Protein AF-A0A8T4P8L4-F1 (afdb_monomer)

Structure (mmCIF, N/CA/C/O backbone):
data_AF-A0A8T4P8L4-F1
#
_entry.id   AF-A0A8T4P8L4-F1
#
loop_
_atom_site.group_PDB
_atom_site.id
_atom_site.type_symbol
_atom_site.label_atom_id
_atom_site.label_alt_id
_atom_site.label_comp_id
_atom_site.label_asym_id
_atom_site.label_entity_id
_atom_site.label_seq_id
_atom_site.pdbx_PDB_ins_code
_atom_site.Cartn_x
_atom_site.Cartn_y
_atom_site.Cartn_z
_atom_site.occupancy
_atom_site.B_iso_or_equiv
_atom_site.auth_seq_id
_atom_site.auth_comp_id
_atom_site.auth_asym_id
_atom_site.auth_atom_id
_atom_site.pdbx_PDB_model_num
ATOM 1 N N . MET A 1 1 ? 27.348 51.153 -28.649 1.00 61.47 1 MET A N 1
ATOM 2 C CA . MET A 1 1 ? 28.185 50.236 -27.835 1.00 61.47 1 MET A CA 1
ATOM 3 C C . MET A 1 1 ? 27.708 50.096 -26.387 1.00 61.47 1 MET A C 1
ATOM 5 O O . MET A 1 1 ? 27.493 48.968 -25.973 1.00 61.47 1 MET A O 1
ATOM 9 N N . LYS A 1 2 ? 27.428 51.180 -25.643 1.00 71.31 2 LYS A N 1
ATOM 10 C CA . LYS A 1 2 ? 27.004 51.125 -24.220 1.00 71.31 2 LYS A CA 1
ATOM 11 C C . LYS A 1 2 ? 25.788 50.223 -23.907 1.00 71.31 2 LYS A C 1
ATOM 13 O O . LYS A 1 2 ? 25.807 49.520 -22.907 1.00 71.31 2 LYS A O 1
ATOM 18 N N . LYS A 1 3 ? 24.775 50.156 -24.787 1.00 79.94 3 LYS A N 1
ATOM 19 C CA . LYS A 1 3 ? 23.590 49.286 -24.595 1.00 79.94 3 LYS A CA 1
ATOM 20 C C . LYS A 1 3 ? 23.892 47.777 -24.607 1.00 79.94 3 LYS A C 1
ATOM 22 O O . LYS A 1 3 ? 23.190 47.031 -23.942 1.00 79.94 3 LYS A O 1
ATOM 27 N N . ARG A 1 4 ? 24.921 47.318 -25.335 1.00 83.94 4 ARG A N 1
ATOM 28 C CA . ARG A 1 4 ? 25.255 45.880 -25.415 1.00 83.94 4 ARG A CA 1
ATOM 29 C C . ARG A 1 4 ? 25.925 45.376 -24.132 1.00 83.94 4 ARG A C 1
ATOM 31 O O . ARG A 1 4 ? 25.590 44.295 -23.671 1.00 83.94 4 ARG A O 1
ATOM 38 N N . TYR A 1 5 ? 26.787 46.188 -23.517 1.00 88.00 5 TYR A N 1
ATOM 39 C CA . TYR A 1 5 ? 27.427 45.854 -22.238 1.00 88.00 5 TYR A CA 1
ATOM 40 C C . TYR A 1 5 ? 26.424 45.758 -21.083 1.00 88.00 5 TYR A C 1
ATOM 42 O O . TYR A 1 5 ? 26.566 44.896 -20.224 1.00 88.00 5 TYR A O 1
ATOM 50 N N . PHE A 1 6 ? 25.376 46.588 -21.100 1.00 90.81 6 PHE A N 1
ATOM 51 C CA . PHE A 1 6 ? 24.323 46.549 -20.084 1.00 90.81 6 PHE A CA 1
ATOM 52 C C . PHE A 1 6 ? 23.548 45.220 -20.086 1.00 90.81 6 PHE A C 1
ATOM 54 O O . PHE A 1 6 ? 23.312 44.646 -19.030 1.00 90.81 6 PHE A O 1
ATOM 61 N N . ILE A 1 7 ? 23.208 44.694 -21.269 1.00 91.19 7 ILE A N 1
ATOM 62 C CA . ILE A 1 7 ? 22.468 43.427 -21.397 1.00 91.19 7 ILE A CA 1
ATOM 63 C C . ILE A 1 7 ? 23.315 42.245 -20.904 1.00 91.19 7 ILE A C 1
ATOM 65 O O . ILE A 1 7 ? 22.814 41.395 -20.173 1.00 91.19 7 ILE A O 1
ATOM 69 N N . VAL A 1 8 ? 24.604 42.213 -21.256 1.00 93.12 8 VAL A N 1
ATOM 70 C CA . VAL A 1 8 ? 25.519 41.144 -20.820 1.00 93.12 8 VAL A CA 1
ATOM 71 C C . VAL A 1 8 ? 25.717 41.169 -19.302 1.00 93.12 8 VAL A C 1
ATOM 73 O O . VAL A 1 8 ? 25.681 40.119 -18.666 1.00 93.12 8 VAL A O 1
ATOM 76 N N . ALA A 1 9 ? 25.859 42.357 -18.706 1.00 94.19 9 ALA A N 1
ATOM 77 C CA . ALA A 1 9 ? 25.997 42.504 -17.258 1.00 94.19 9 ALA A CA 1
ATOM 78 C C . ALA A 1 9 ? 24.740 42.043 -16.498 1.00 94.19 9 ALA A C 1
ATOM 80 O O . ALA A 1 9 ? 24.856 41.358 -15.485 1.00 94.19 9 ALA A O 1
ATOM 81 N N . LEU A 1 10 ? 23.545 42.360 -17.010 1.00 95.69 10 LEU A N 1
ATOM 82 C CA . LEU A 1 10 ? 22.280 41.914 -16.419 1.00 95.69 10 LEU A CA 1
ATOM 83 C C . LEU A 1 10 ? 22.164 40.382 -16.432 1.00 95.69 10 LEU A C 1
ATOM 85 O O . LEU A 1 10 ? 21.774 39.775 -15.438 1.00 95.69 10 LEU A O 1
ATOM 89 N N . PHE A 1 11 ? 22.540 39.753 -17.547 1.00 95.94 11 PHE A N 1
ATOM 90 C CA . PHE A 1 11 ? 22.475 38.300 -17.687 1.00 95.94 11 PHE A CA 1
ATOM 91 C C . PHE A 1 11 ? 23.464 37.594 -16.750 1.00 95.94 11 PHE A C 1
ATOM 93 O O . PHE A 1 11 ? 23.106 36.622 -16.091 1.00 95.94 11 PHE A O 1
ATOM 100 N N . ALA A 1 12 ? 24.684 38.126 -16.623 1.00 96.06 12 ALA A N 1
ATOM 101 C CA . ALA A 1 12 ? 25.671 37.622 -15.672 1.00 96.06 12 ALA A CA 1
ATOM 102 C C . ALA A 1 12 ? 25.186 37.748 -14.217 1.00 96.06 12 ALA A C 1
ATOM 104 O O . ALA A 1 12 ? 25.355 36.813 -13.439 1.00 96.06 12 ALA A O 1
ATOM 105 N N . ALA A 1 13 ? 24.529 38.858 -13.863 1.00 96.19 13 ALA A N 1
ATOM 106 C CA . ALA A 1 13 ? 23.965 39.056 -12.529 1.00 96.19 13 ALA A CA 1
ATOM 107 C C . ALA A 1 13 ? 22.829 38.066 -12.215 1.00 96.19 13 ALA A C 1
ATOM 109 O O . ALA A 1 13 ? 22.770 37.551 -11.103 1.00 96.19 13 ALA A O 1
ATOM 110 N N . LEU A 1 14 ? 21.966 37.753 -13.189 1.00 96.19 14 LEU A N 1
ATOM 111 C CA . LEU A 1 14 ? 20.895 36.763 -13.017 1.00 96.19 14 LEU A CA 1
ATOM 112 C C . LEU A 1 14 ? 21.439 35.341 -12.843 1.00 96.19 14 LEU A C 1
ATOM 114 O O . LEU A 1 14 ? 20.954 34.609 -11.984 1.00 96.19 14 LEU A O 1
ATOM 118 N N . ILE A 1 15 ? 22.471 34.966 -13.606 1.00 96.19 15 ILE A N 1
ATOM 119 C CA . ILE A 1 15 ? 23.149 33.671 -13.436 1.00 96.19 15 ILE A CA 1
ATOM 120 C C . ILE A 1 15 ? 23.801 33.597 -12.053 1.00 96.19 15 ILE A C 1
ATOM 122 O O . ILE A 1 15 ? 23.649 32.593 -11.363 1.00 96.19 15 ILE A O 1
ATOM 126 N N . LEU A 1 16 ? 24.479 34.667 -11.625 1.00 95.69 16 LEU A N 1
ATOM 127 C CA . LEU A 1 16 ? 25.119 34.719 -10.313 1.00 95.69 16 LEU A CA 1
ATOM 128 C C . LEU A 1 16 ? 24.087 34.621 -9.182 1.00 95.69 16 LEU A C 1
ATOM 130 O O . LEU A 1 16 ? 24.302 33.874 -8.237 1.00 95.69 16 LEU A O 1
ATOM 134 N N . ALA A 1 17 ? 22.956 35.322 -9.296 1.00 93.94 17 ALA A N 1
ATOM 135 C CA . ALA A 1 17 ? 21.872 35.269 -8.317 1.00 93.94 17 ALA A CA 1
ATOM 136 C C . ALA A 1 17 ? 21.222 33.878 -8.248 1.00 93.94 17 ALA A C 1
ATOM 138 O O . ALA A 1 17 ? 20.994 33.369 -7.154 1.00 93.94 17 ALA A O 1
ATOM 139 N N . GLY A 1 18 ? 20.979 33.236 -9.397 1.00 93.81 18 GLY A N 1
ATOM 140 C CA . GLY A 1 18 ? 20.474 31.862 -9.448 1.00 93.81 18 GLY A CA 1
ATOM 141 C C . GLY A 1 18 ? 21.455 30.858 -8.839 1.00 93.81 18 GLY A C 1
ATOM 142 O O . GLY A 1 18 ? 21.052 29.986 -8.076 1.00 93.81 18 GLY A O 1
ATOM 143 N N . PHE A 1 19 ? 22.752 31.024 -9.107 1.00 93.31 19 PHE A N 1
ATOM 144 C CA . PHE A 1 19 ? 23.797 30.196 -8.507 1.00 93.31 19 PHE A CA 1
ATOM 145 C C . PHE A 1 19 ? 23.891 30.402 -6.989 1.00 93.31 19 PHE A C 1
ATOM 147 O O . PHE A 1 19 ? 23.991 29.430 -6.247 1.00 93.31 19 PHE A O 1
ATOM 154 N N . LEU A 1 20 ? 23.795 31.651 -6.518 1.00 92.12 20 LEU A N 1
ATOM 155 C CA . LEU A 1 20 ? 23.809 31.978 -5.091 1.00 92.12 20 LEU A CA 1
ATOM 156 C C . LEU A 1 20 ? 22.594 31.387 -4.365 1.00 92.12 20 LEU A C 1
ATOM 158 O O . LEU A 1 20 ? 22.738 30.870 -3.264 1.00 92.12 20 LEU A O 1
ATOM 162 N N . TYR A 1 21 ? 21.416 31.430 -4.994 1.00 90.19 21 TYR A N 1
ATOM 163 C CA . TYR A 1 21 ? 20.191 30.843 -4.451 1.00 90.19 21 TYR A CA 1
ATOM 164 C C . TYR A 1 21 ? 20.301 29.320 -4.306 1.00 90.19 21 TYR A C 1
ATOM 166 O O . TYR A 1 21 ? 19.888 28.772 -3.290 1.00 90.19 21 TYR A O 1
ATOM 174 N N . LEU A 1 22 ? 20.915 28.641 -5.282 1.00 88.19 22 LEU A N 1
ATOM 175 C CA . LEU A 1 22 ? 21.165 27.198 -5.204 1.00 88.19 22 LEU A CA 1
ATOM 176 C C . LEU A 1 22 ? 22.206 26.828 -4.137 1.00 88.19 22 LEU A C 1
ATOM 178 O O . LEU A 1 22 ? 22.105 25.755 -3.555 1.00 88.19 22 LEU A O 1
ATOM 182 N N . TYR A 1 23 ? 23.191 27.693 -3.876 1.00 86.88 23 TYR A N 1
ATOM 183 C CA . TYR A 1 23 ? 24.252 27.427 -2.896 1.00 86.88 23 TYR A CA 1
ATOM 184 C C . TYR A 1 23 ? 23.890 27.794 -1.452 1.00 86.88 23 TYR A C 1
ATOM 186 O O . TYR A 1 23 ? 24.423 27.185 -0.531 1.00 86.88 23 TYR A O 1
ATOM 194 N N . LEU A 1 24 ? 23.030 28.796 -1.243 1.00 87.69 24 LEU A N 1
ATOM 195 C CA . LEU A 1 24 ? 22.625 29.268 0.090 1.00 87.69 24 LEU A CA 1
ATOM 196 C C . LEU A 1 24 ? 21.325 28.638 0.597 1.00 87.69 24 LEU A C 1
ATOM 198 O O . LEU A 1 24 ? 20.889 28.961 1.700 1.00 87.69 24 LEU A O 1
ATOM 202 N N . GLY A 1 25 ? 20.691 27.765 -0.187 1.00 81.75 25 GLY A N 1
ATOM 203 C CA . GLY A 1 25 ? 19.604 26.931 0.308 1.00 81.75 25 GLY A CA 1
ATOM 204 C C . GLY A 1 25 ? 20.148 25.915 1.307 1.00 81.75 25 GLY A C 1
ATOM 205 O O . GLY A 1 25 ? 20.439 24.787 0.925 1.00 81.75 25 GLY A O 1
ATOM 206 N N . GLU A 1 26 ? 20.320 26.314 2.569 1.00 74.50 26 GLU A N 1
ATOM 207 C CA . GLU A 1 26 ? 20.520 25.367 3.664 1.00 74.50 26 GLU A CA 1
ATOM 208 C C . GLU A 1 26 ? 19.304 24.439 3.696 1.00 74.50 26 GLU A C 1
ATOM 210 O O . GLU A 1 26 ? 18.166 24.890 3.870 1.00 74.50 26 GLU A O 1
ATOM 215 N N . GLU A 1 27 ? 19.524 23.139 3.479 1.00 75.75 27 GLU A N 1
ATOM 216 C CA . GLU A 1 27 ? 18.475 22.169 3.757 1.00 75.75 27 GLU A CA 1
ATOM 217 C C . GLU A 1 27 ? 18.169 22.257 5.255 1.00 7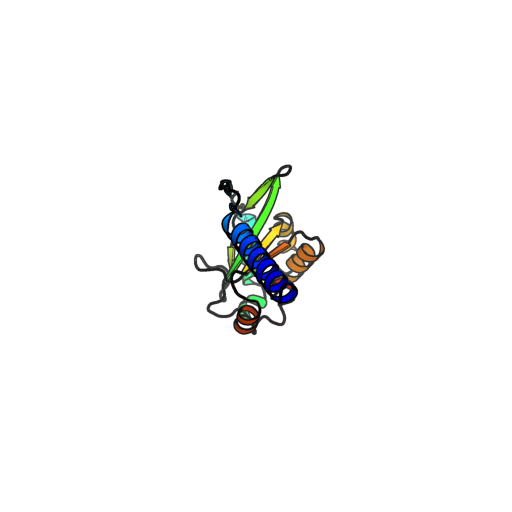5.75 27 GLU A C 1
ATOM 219 O O . GLU A 1 27 ? 19.095 22.146 6.064 1.00 75.75 27 GLU A O 1
ATOM 224 N N . PRO A 1 28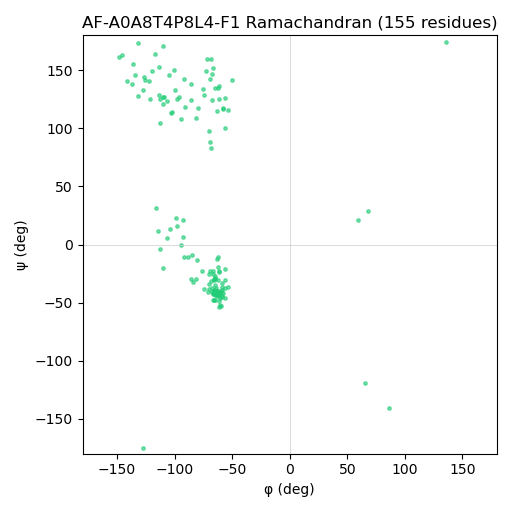 ? 16.903 22.483 5.653 1.00 74.75 28 PRO A N 1
ATOM 225 C CA . PRO A 1 28 ? 16.555 22.508 7.060 1.00 74.75 28 PRO A CA 1
ATOM 226 C C . PRO A 1 28 ? 16.991 21.181 7.675 1.00 74.75 28 PRO A C 1
ATOM 228 O O . PRO A 1 28 ? 16.635 20.113 7.168 1.00 74.75 28 PRO A O 1
ATOM 231 N N . GLU A 1 29 ? 17.781 21.263 8.743 1.00 69.12 29 GLU A N 1
ATOM 232 C CA . GLU A 1 29 ? 18.267 20.111 9.489 1.00 69.12 29 GLU A CA 1
ATOM 233 C C . GLU A 1 29 ? 17.048 19.299 9.951 1.00 69.12 29 GLU A C 1
ATOM 235 O O . GLU A 1 29 ? 16.332 19.675 10.882 1.00 69.12 29 GLU A O 1
ATOM 240 N N . ARG A 1 30 ? 16.732 18.215 9.229 1.00 60.97 30 ARG A N 1
ATOM 241 C CA . ARG A 1 30 ? 15.614 17.340 9.577 1.00 60.97 30 ARG A CA 1
ATOM 242 C C . ARG A 1 30 ? 16.003 16.607 10.847 1.00 60.97 30 ARG A C 1
ATOM 244 O O . ARG A 1 30 ? 16.703 15.599 10.787 1.00 60.97 30 ARG A O 1
ATOM 251 N N . THR A 1 31 ? 15.542 17.101 11.991 1.00 71.38 31 THR A N 1
ATOM 252 C CA . THR A 1 31 ? 15.589 16.343 13.238 1.00 71.38 31 THR A CA 1
ATOM 253 C C . THR A 1 31 ? 14.908 15.004 12.975 1.00 71.38 31 THR A C 1
ATOM 255 O O . THR A 1 31 ? 13.727 14.960 12.625 1.00 71.38 31 THR A O 1
ATOM 258 N N . SER A 1 32 ? 15.663 13.910 13.061 1.00 65.75 32 SER A N 1
ATOM 259 C CA . SER A 1 32 ? 15.132 12.563 12.895 1.00 65.75 32 SER A CA 1
ATOM 260 C C . SER A 1 32 ? 14.239 12.247 14.090 1.00 65.75 32 SER A C 1
ATOM 262 O O . SER A 1 32 ? 14.687 11.730 15.111 1.00 65.75 32 SER A O 1
ATOM 264 N N . VAL A 1 33 ? 12.960 12.610 13.979 1.00 72.69 33 VAL A N 1
ATOM 265 C CA . VAL A 1 33 ? 11.936 12.208 14.942 1.00 72.69 33 VAL A CA 1
ATOM 266 C C . VAL A 1 33 ? 11.944 10.684 14.968 1.00 72.69 33 VAL A C 1
ATOM 268 O O . VAL A 1 33 ? 11.714 10.044 13.940 1.00 72.69 33 VAL A O 1
ATOM 271 N N . GLN A 1 34 ? 12.291 10.103 16.118 1.00 72.12 34 GLN A N 1
ATOM 272 C CA . GLN A 1 34 ? 12.182 8.663 16.305 1.00 72.12 34 GLN A CA 1
ATOM 273 C C . GLN A 1 34 ? 10.707 8.306 16.189 1.00 72.12 34 GLN A C 1
ATOM 275 O O . GLN A 1 34 ? 9.881 8.774 16.967 1.00 72.12 34 GLN A O 1
ATOM 280 N N . ILE A 1 35 ? 10.385 7.534 15.160 1.00 81.12 35 ILE A N 1
ATOM 281 C CA . ILE A 1 35 ? 9.026 7.092 14.909 1.00 81.12 35 ILE A CA 1
ATOM 282 C C . ILE A 1 35 ? 8.774 5.892 15.817 1.00 81.12 35 ILE A C 1
ATOM 284 O O . ILE A 1 35 ? 9.338 4.822 15.588 1.00 81.12 35 ILE A O 1
ATOM 288 N N . GLU A 1 36 ? 7.952 6.074 16.847 1.00 86.62 36 GLU A N 1
ATOM 289 C CA . GLU A 1 36 ? 7.435 4.954 17.626 1.00 86.62 36 GLU A CA 1
ATOM 290 C C . GLU A 1 36 ? 6.491 4.132 16.739 1.00 86.62 36 GLU A C 1
ATOM 292 O O . GLU A 1 36 ? 5.563 4.668 16.126 1.00 86.62 36 GLU A O 1
ATOM 297 N N . VAL A 1 37 ? 6.781 2.834 16.626 1.00 91.50 37 VAL A N 1
ATOM 298 C CA . VAL A 1 37 ? 5.937 1.875 15.911 1.00 91.50 37 VAL A CA 1
ATOM 299 C C . VAL A 1 37 ? 5.182 1.066 16.952 1.00 91.50 37 VAL A C 1
ATOM 301 O O . VAL A 1 37 ? 5.790 0.316 17.717 1.00 91.50 37 VAL A O 1
ATOM 304 N N . VAL A 1 38 ? 3.864 1.236 16.988 1.00 95.12 38 VAL A N 1
ATOM 305 C CA . VAL A 1 38 ? 2.978 0.501 17.888 1.00 95.12 38 VAL A CA 1
ATOM 306 C C . VAL A 1 38 ? 2.602 -0.827 17.231 1.00 95.12 38 VAL A C 1
ATOM 308 O O . VAL A 1 38 ? 2.084 -0.832 16.111 1.00 95.12 38 VAL A O 1
ATOM 311 N N . PRO A 1 39 ? 2.851 -1.969 17.890 1.00 95.38 39 PRO A N 1
ATOM 312 C CA . PRO A 1 39 ? 2.557 -3.252 17.285 1.00 95.38 39 PRO A CA 1
ATOM 313 C C . PRO A 1 39 ? 1.049 -3.472 17.153 1.00 95.38 39 PRO A C 1
ATOM 315 O O . PRO A 1 39 ? 0.268 -3.128 18.047 1.00 95.38 39 PRO A O 1
ATOM 318 N N . LEU A 1 40 ? 0.636 -4.091 16.048 1.00 95.81 40 LEU A N 1
ATOM 319 C CA . LEU A 1 40 ? -0.748 -4.535 15.894 1.00 95.81 40 LEU A CA 1
ATOM 320 C C . LEU A 1 40 ? -0.999 -5.758 16.783 1.00 95.81 40 LEU A C 1
ATOM 322 O O . LEU A 1 40 ? -0.113 -6.576 17.028 1.00 95.81 40 LEU A O 1
ATOM 326 N N . ASN A 1 41 ? -2.233 -5.909 17.269 1.00 96.19 41 ASN A N 1
ATOM 327 C CA . ASN A 1 41 ? -2.602 -7.128 17.982 1.00 96.19 41 ASN A CA 1
ATOM 32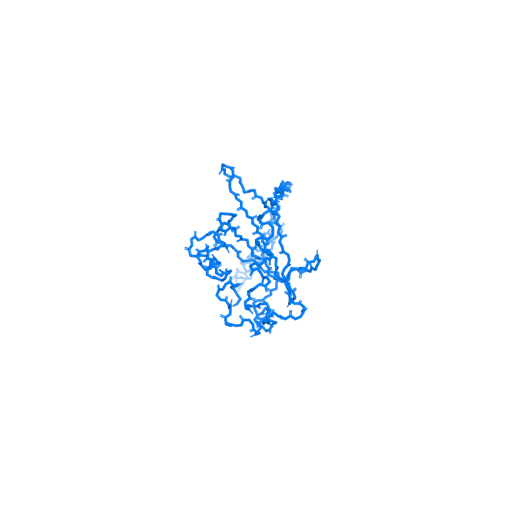8 C C . ASN A 1 41 ? -2.714 -8.320 17.008 1.00 96.19 41 ASN A C 1
ATOM 330 O O . ASN A 1 41 ? -2.899 -8.147 15.801 1.00 96.19 41 ASN A O 1
ATOM 334 N N . GLN A 1 42 ? -2.618 -9.536 17.547 1.00 96.81 42 GLN A N 1
ATOM 335 C CA . GLN A 1 42 ? -2.593 -10.767 16.752 1.00 96.81 42 GLN A CA 1
ATOM 336 C C . GLN A 1 42 ? -3.845 -10.944 15.874 1.00 96.81 42 GLN A C 1
ATOM 338 O O . GLN A 1 42 ? -3.727 -11.333 14.717 1.00 96.81 42 GLN A O 1
ATOM 343 N N . GLU A 1 43 ? -5.026 -10.598 16.391 1.00 96.06 43 GLU A N 1
ATOM 344 C CA . GLU A 1 43 ? -6.298 -10.675 15.659 1.00 96.06 43 GLU A CA 1
ATOM 345 C C . GLU A 1 43 ? -6.288 -9.788 14.401 1.00 96.06 43 GLU A C 1
ATOM 347 O O . GLU A 1 43 ? -6.647 -10.226 13.309 1.00 96.06 43 GLU A O 1
ATOM 352 N N . LYS A 1 44 ? -5.810 -8.545 14.527 1.00 95.62 44 LYS A N 1
ATOM 353 C CA . LYS A 1 44 ? -5.673 -7.609 13.404 1.00 95.62 44 LYS A CA 1
ATOM 354 C C . LYS A 1 44 ? -4.646 -8.087 12.385 1.00 95.62 44 LYS A C 1
ATOM 356 O O . LYS A 1 44 ? -4.876 -7.942 11.186 1.00 95.62 44 LYS A O 1
ATOM 361 N N . ILE A 1 45 ? -3.537 -8.663 12.847 1.00 96.38 45 ILE A N 1
ATOM 362 C CA . ILE A 1 45 ? -2.505 -9.236 11.976 1.00 96.38 45 ILE A CA 1
ATOM 363 C C . ILE A 1 45 ? -3.091 -10.372 11.139 1.00 96.38 45 ILE A C 1
ATOM 365 O O . ILE A 1 45 ? -3.009 -10.328 9.913 1.00 96.38 45 ILE A O 1
ATOM 369 N N . GLU A 1 46 ? -3.716 -11.357 11.784 1.00 95.75 46 GLU A N 1
ATOM 370 C CA . GLU A 1 46 ? -4.342 -12.499 11.107 1.00 95.75 46 GLU A CA 1
ATOM 371 C C . GLU A 1 46 ? -5.380 -12.041 10.090 1.00 95.75 46 GLU A C 1
ATOM 373 O O . GLU A 1 46 ? -5.459 -12.583 8.986 1.00 95.75 46 GLU A O 1
ATOM 378 N N . LYS A 1 47 ? -6.124 -10.984 10.426 1.00 93.81 47 LYS A N 1
ATOM 379 C CA . LYS A 1 47 ? -7.121 -10.442 9.522 1.00 93.81 47 LYS A CA 1
ATOM 380 C C . LYS A 1 47 ? -6.524 -9.817 8.266 1.00 93.81 47 LYS A C 1
ATOM 382 O O . LYS A 1 47 ? -7.003 -10.096 7.168 1.00 93.81 47 LYS A O 1
ATOM 387 N N . VAL A 1 48 ? -5.501 -8.976 8.414 1.00 95.88 48 VAL A N 1
ATOM 388 C CA . VAL A 1 48 ? -4.825 -8.365 7.262 1.00 95.88 48 VAL A CA 1
ATOM 389 C C . VAL A 1 48 ? -4.223 -9.450 6.373 1.00 95.88 48 VAL A C 1
ATOM 391 O O . VAL A 1 48 ? -4.383 -9.382 5.159 1.00 95.88 48 VAL A O 1
ATOM 394 N N . VAL A 1 49 ? -3.594 -10.469 6.967 1.00 96.31 49 VAL A N 1
ATOM 395 C CA . VAL A 1 49 ? -3.015 -11.602 6.228 1.00 96.31 49 VAL A CA 1
ATOM 396 C C . VAL A 1 49 ? -4.090 -12.333 5.419 1.00 96.31 49 VAL A C 1
ATOM 398 O O . VAL A 1 49 ? -3.935 -12.458 4.210 1.00 96.31 49 VAL A O 1
ATOM 401 N N . SER A 1 50 ? -5.200 -12.742 6.046 1.00 95.69 50 SER A N 1
ATOM 402 C CA . SER A 1 50 ? -6.296 -13.450 5.357 1.00 95.69 50 SER A CA 1
ATOM 403 C C . SER A 1 50 ? -6.874 -12.627 4.207 1.00 95.69 50 SER A C 1
ATOM 405 O O . SER A 1 50 ? -7.020 -13.137 3.102 1.00 95.69 50 SER A O 1
ATOM 407 N N . VAL A 1 51 ? -7.132 -11.335 4.421 1.00 95.38 51 VAL A N 1
ATOM 408 C CA . VAL A 1 51 ? -7.719 -10.476 3.382 1.00 95.38 51 VAL A CA 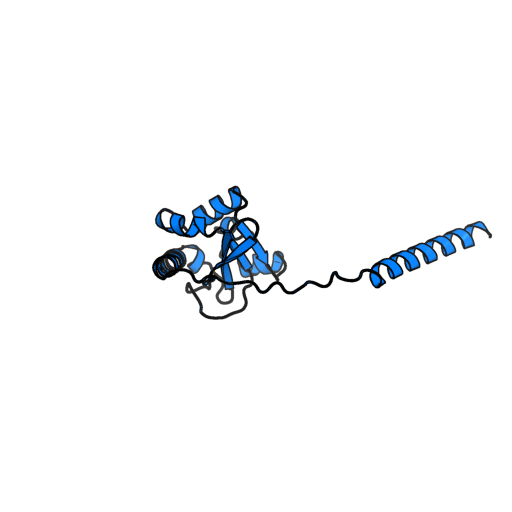1
ATOM 409 C C . VAL A 1 51 ? -6.753 -10.249 2.226 1.00 95.38 51 VAL A C 1
ATOM 411 O O . VAL A 1 51 ? -7.180 -10.224 1.074 1.00 95.38 51 VAL A O 1
ATOM 414 N N . VAL A 1 52 ? -5.455 -10.104 2.502 1.00 95.56 52 VAL A N 1
ATOM 415 C CA . VAL A 1 52 ? -4.441 -10.007 1.448 1.00 95.56 52 VAL A CA 1
ATOM 416 C C . VAL A 1 52 ? -4.358 -11.313 0.664 1.00 95.56 52 VAL A C 1
ATOM 418 O O . VAL A 1 52 ? -4.404 -11.264 -0.559 1.00 95.56 52 VAL A O 1
ATOM 421 N N . ASP A 1 53 ? -4.284 -12.460 1.337 1.00 94.38 53 ASP A N 1
ATOM 422 C CA . ASP A 1 53 ? -4.136 -13.767 0.688 1.00 94.38 53 ASP A CA 1
ATOM 423 C C . ASP A 1 53 ? -5.367 -14.159 -0.153 1.00 94.38 53 ASP A C 1
ATOM 425 O O . ASP A 1 53 ? -5.234 -14.851 -1.161 1.00 94.38 53 ASP A O 1
ATOM 429 N N . GLU A 1 54 ? -6.558 -13.694 0.233 1.00 94.06 54 GLU A N 1
ATOM 430 C CA . GLU A 1 54 ? -7.820 -13.913 -0.488 1.00 94.06 54 GLU A CA 1
ATOM 431 C C . GLU A 1 54 ? -8.070 -12.892 -1.611 1.00 94.06 54 GLU A C 1
ATOM 433 O O . GLU A 1 54 ? -9.004 -13.054 -2.398 1.00 94.06 54 GLU A O 1
ATOM 438 N N . SER A 1 55 ? -7.261 -11.834 -1.707 1.00 93.94 55 SER A N 1
ATOM 439 C CA . SER A 1 55 ? -7.482 -10.769 -2.683 1.00 93.94 55 SER A CA 1
ATOM 440 C C . SER A 1 55 ? -7.085 -11.176 -4.104 1.00 93.94 55 SER A C 1
ATOM 442 O O . SER A 1 55 ? -5.970 -11.636 -4.353 1.00 93.94 55 SER A O 1
ATOM 444 N N . GLU A 1 56 ? -7.955 -10.879 -5.072 1.00 93.31 56 GLU A N 1
ATOM 445 C CA . GLU A 1 56 ? -7.740 -11.195 -6.493 1.00 93.31 56 GLU A CA 1
ATOM 446 C C . GLU A 1 56 ? -6.466 -10.550 -7.068 1.00 93.31 56 GLU A C 1
ATOM 448 O O . GLU A 1 56 ? -5.755 -11.176 -7.849 1.00 93.31 56 GLU A O 1
ATOM 453 N N . PHE A 1 57 ? -6.083 -9.352 -6.603 1.00 93.75 57 PHE A N 1
ATOM 454 C CA . PHE A 1 57 ? -4.910 -8.647 -7.138 1.00 93.75 57 PHE A CA 1
ATOM 455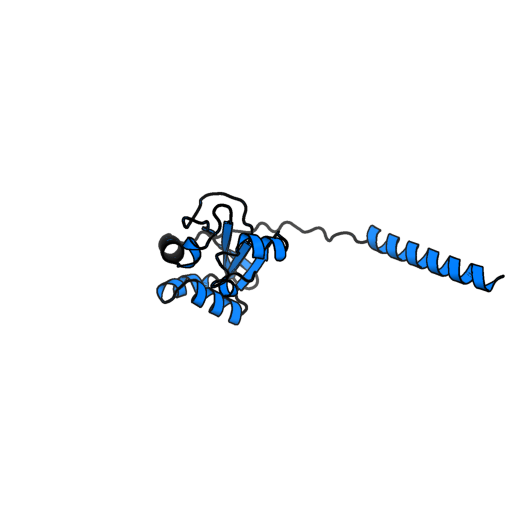 C C . PHE A 1 57 ? -3.581 -9.399 -6.935 1.00 93.75 57 PHE A C 1
ATOM 457 O O . PHE A 1 57 ? -2.596 -9.095 -7.614 1.00 93.75 57 PHE A O 1
ATOM 464 N N . ILE A 1 58 ? -3.521 -10.362 -6.006 1.00 95.69 58 ILE A N 1
ATOM 465 C CA . ILE A 1 58 ? -2.313 -11.152 -5.737 1.00 95.69 58 ILE A CA 1
ATOM 466 C C . ILE A 1 58 ? -1.917 -11.995 -6.950 1.00 95.69 58 ILE A C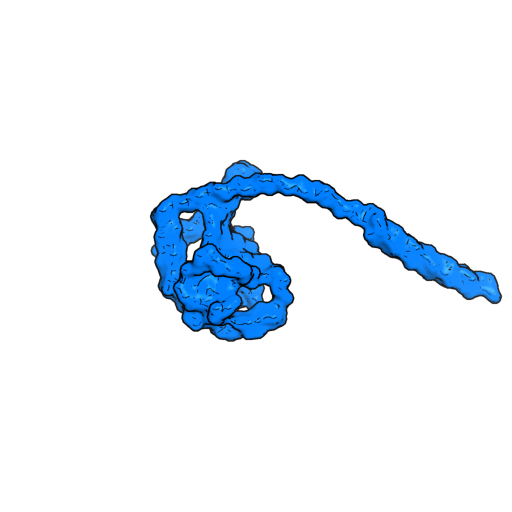 1
ATOM 468 O O . ILE A 1 58 ? -0.724 -12.094 -7.250 1.00 95.69 58 ILE A O 1
ATOM 472 N N . SER A 1 59 ? -2.878 -12.554 -7.698 1.00 95.62 59 SER A N 1
ATOM 473 C CA . SER A 1 59 ? -2.558 -13.340 -8.900 1.00 95.62 59 SER A CA 1
ATOM 474 C C . SER A 1 59 ? -1.909 -12.496 -9.994 1.00 95.62 59 SER A C 1
ATOM 476 O O . SER A 1 59 ? -1.077 -12.994 -10.762 1.00 95.62 59 SER A O 1
ATOM 478 N N . ASP A 1 60 ? -2.247 -11.211 -10.006 1.00 96.50 60 ASP A N 1
ATOM 479 C CA . ASP A 1 60 ? -1.842 -10.245 -11.020 1.00 96.50 60 ASP A CA 1
ATOM 480 C C . ASP A 1 60 ? -0.547 -9.515 -10.656 1.00 96.50 60 ASP A C 1
ATOM 482 O O . ASP A 1 60 ? 0.067 -8.847 -11.498 1.00 96.50 60 ASP A O 1
ATOM 486 N N . MET A 1 61 ? -0.083 -9.674 -9.412 1.00 96.62 61 MET A N 1
ATOM 487 C CA . MET A 1 61 ? 1.174 -9.103 -8.958 1.00 96.62 61 MET A CA 1
ATOM 488 C C . MET A 1 61 ? 2.371 -9.645 -9.761 1.00 96.62 61 MET A C 1
ATOM 490 O O . MET A 1 61 ? 2.518 -10.858 -9.975 1.00 96.62 61 MET A O 1
ATOM 494 N N . PRO A 1 62 ? 3.313 -8.772 -10.162 1.00 96.88 62 PRO A N 1
ATOM 495 C CA . PRO A 1 62 ? 4.561 -9.215 -10.766 1.00 96.88 62 PRO A CA 1
ATOM 496 C C . PRO A 1 62 ? 5.417 -9.962 -9.734 1.00 96.88 62 PRO A C 1
ATOM 498 O O . PRO A 1 62 ? 5.445 -9.621 -8.554 1.00 96.88 62 PRO A O 1
ATOM 501 N N . SER A 1 63 ? 6.179 -10.966 -10.179 1.00 97.06 63 SER A N 1
ATOM 502 C CA . SER A 1 63 ? 6.954 -11.851 -9.289 1.00 97.06 63 SER A CA 1
ATOM 503 C C . SER A 1 63 ? 8.025 -11.142 -8.456 1.00 97.06 63 SER A C 1
ATOM 505 O O . SER A 1 63 ? 8.439 -11.661 -7.425 1.00 97.06 63 SER A O 1
ATOM 507 N N . ASN A 1 64 ? 8.482 -9.972 -8.899 1.00 96.12 64 ASN A N 1
ATOM 508 C CA . ASN A 1 64 ? 9.468 -9.139 -8.217 1.00 96.12 64 ASN A CA 1
ATOM 509 C C . ASN A 1 64 ? 8.891 -7.796 -7.739 1.00 96.12 64 ASN A C 1
ATOM 511 O O . ASN A 1 64 ? 9.668 -6.885 -7.445 1.00 96.12 64 ASN A O 1
ATOM 515 N N . GLY A 1 65 ? 7.566 -7.621 -7.757 1.00 96.38 65 GLY A N 1
ATOM 516 C CA . GLY A 1 65 ? 6.910 -6.440 -7.198 1.00 96.38 65 GLY A CA 1
ATOM 517 C C . GLY A 1 65 ? 6.650 -6.615 -5.716 1.00 96.38 65 GLY A C 1
ATOM 518 O O . GLY A 1 65 ? 6.232 -7.689 -5.287 1.00 96.38 65 GLY A O 1
ATOM 519 N N . ILE A 1 66 ? 6.887 -5.552 -4.953 1.00 97.69 66 ILE A N 1
ATOM 520 C CA . ILE A 1 66 ? 6.609 -5.523 -3.518 1.00 97.69 66 ILE A CA 1
ATOM 521 C C . ILE A 1 66 ? 5.845 -4.247 -3.190 1.00 97.69 66 ILE A C 1
ATOM 523 O O . ILE A 1 66 ? 6.275 -3.145 -3.537 1.00 97.69 66 ILE A O 1
ATOM 527 N N . ILE A 1 67 ? 4.715 -4.407 -2.510 1.00 97.06 67 ILE A N 1
ATOM 528 C CA . ILE A 1 67 ? 3.893 -3.314 -1.992 1.00 97.06 67 ILE A CA 1
ATOM 529 C C . ILE A 1 67 ? 4.024 -3.320 -0.468 1.00 97.06 67 ILE A C 1
ATOM 531 O O . ILE A 1 67 ? 3.819 -4.345 0.170 1.00 97.06 67 ILE A O 1
ATOM 535 N N . SER A 1 68 ? 4.378 -2.187 0.131 1.00 97.38 68 SER A N 1
ATOM 536 C CA . SER A 1 68 ? 4.404 -2.015 1.585 1.00 97.38 68 SER A CA 1
ATOM 537 C C . SER A 1 68 ? 3.083 -1.414 2.042 1.00 97.38 68 SER A C 1
ATOM 539 O O . SER A 1 68 ? 2.877 -0.221 1.848 1.00 97.38 68 SER A O 1
ATOM 541 N N . LEU A 1 69 ? 2.236 -2.190 2.708 1.00 97.25 69 LEU A N 1
ATOM 542 C CA . LEU A 1 69 ? 1.024 -1.704 3.364 1.00 97.25 69 LEU A CA 1
ATOM 543 C C . LEU A 1 69 ? 1.334 -1.319 4.814 1.00 97.25 69 LEU A C 1
ATOM 545 O O . LEU A 1 69 ? 1.751 -2.160 5.602 1.00 97.25 69 LEU A O 1
ATOM 549 N N . ARG A 1 70 ? 1.158 -0.052 5.180 1.00 96.88 70 ARG A N 1
ATOM 550 C CA . ARG A 1 70 ? 1.442 0.474 6.521 1.00 96.88 70 ARG A CA 1
ATOM 551 C C . ARG A 1 70 ? 0.221 1.169 7.090 1.00 96.88 70 ARG A C 1
ATOM 553 O O . ARG A 1 70 ? -0.468 1.904 6.383 1.00 96.88 70 ARG A O 1
ATOM 560 N N . PHE A 1 71 ? 0.007 0.987 8.384 1.00 97.19 71 PHE A N 1
ATOM 561 C CA . PHE A 1 71 ? -1.111 1.595 9.086 1.00 97.19 71 PHE A CA 1
ATOM 562 C C . PHE A 1 71 ? -0.641 2.762 9.954 1.00 97.19 71 PHE A C 1
ATOM 564 O O . PHE A 1 71 ? 0.465 2.744 10.495 1.00 97.19 71 PHE A O 1
ATOM 571 N N . TYR A 1 72 ? -1.476 3.789 10.084 1.00 97.12 72 TYR A N 1
ATOM 572 C CA . TYR A 1 72 ? -1.230 4.902 11.000 1.00 97.12 72 TYR A CA 1
ATOM 573 C C . TYR A 1 72 ? -2.492 5.284 11.774 1.00 97.12 72 TYR A C 1
ATOM 575 O O . TYR A 1 72 ? -3.607 5.079 11.306 1.00 97.12 72 TYR A O 1
ATOM 583 N N . SER A 1 73 ? -2.335 5.880 12.945 1.00 96.94 73 SER A N 1
ATOM 584 C CA . SER A 1 73 ? -3.414 6.552 13.671 1.00 96.94 73 SER A CA 1
ATOM 585 C C . SER A 1 73 ? -2.949 7.925 14.135 1.00 96.94 73 SER A C 1
ATOM 587 O O . SER A 1 73 ? -1.779 8.281 13.980 1.00 96.94 73 SER A O 1
ATOM 589 N N . PHE A 1 74 ? -3.868 8.702 14.696 1.00 95.00 74 PHE A N 1
ATOM 590 C CA . PHE A 1 74 ? -3.536 9.942 15.380 1.00 95.00 74 PHE A CA 1
ATOM 591 C C . PHE A 1 74 ? -3.837 9.812 16.867 1.00 95.00 74 PHE A C 1
ATOM 593 O O . PHE A 1 74 ? -4.950 9.443 17.244 1.00 95.00 74 PHE A O 1
ATOM 600 N N . GLU A 1 75 ? -2.853 10.139 17.697 1.00 94.81 75 GLU A N 1
ATOM 601 C CA . GLU A 1 75 ? -3.038 10.356 19.129 1.00 94.81 75 GLU A CA 1
ATOM 602 C C . GLU A 1 75 ? -2.789 11.840 19.406 1.00 94.81 75 GLU A C 1
ATOM 604 O O . GLU A 1 75 ? -1.672 12.348 19.317 1.00 94.81 75 GLU A O 1
ATOM 609 N N . GLY A 1 76 ? -3.874 12.587 19.623 1.00 93.00 76 GLY A N 1
ATOM 610 C CA . GLY A 1 76 ? -3.822 14.047 19.565 1.00 93.00 76 GLY A CA 1
ATOM 611 C C . GLY A 1 76 ? -3.499 14.534 18.148 1.00 93.00 76 GLY A C 1
ATOM 612 O O . GLY A 1 76 ? -4.257 14.267 17.218 1.00 93.00 76 GLY A O 1
ATOM 613 N N . ASN A 1 77 ? -2.380 15.246 17.991 1.00 91.12 77 ASN A N 1
ATOM 614 C CA . ASN A 1 77 ? -1.907 15.770 16.700 1.00 91.12 77 ASN A CA 1
ATOM 615 C C . ASN A 1 77 ? -0.692 15.006 16.153 1.00 91.12 77 ASN A C 1
ATOM 617 O O . ASN A 1 77 ? -0.107 15.413 15.148 1.00 91.12 77 ASN A O 1
ATOM 621 N N . GLU A 1 78 ? -0.291 13.923 16.816 1.00 92.12 78 GLU A N 1
ATOM 622 C CA . GLU A 1 78 ? 0.878 13.141 16.436 1.00 92.12 78 GLU A CA 1
ATOM 623 C C . GLU A 1 78 ? 0.445 11.899 15.664 1.00 92.12 78 GLU A C 1
ATOM 625 O O . GLU A 1 78 ? -0.496 11.196 16.041 1.00 92.12 78 GLU A O 1
ATOM 630 N N . ARG A 1 79 ? 1.122 11.650 14.539 1.00 93.94 79 ARG A N 1
ATOM 631 C CA . ARG A 1 79 ? 0.912 10.440 13.748 1.00 93.94 79 ARG A CA 1
ATOM 632 C C . ARG A 1 79 ? 1.675 9.294 14.397 1.00 93.94 79 ARG A C 1
ATOM 634 O O . ARG A 1 79 ? 2.904 9.305 14.406 1.00 93.94 79 ARG A O 1
ATOM 641 N N . ILE A 1 80 ? 0.937 8.289 14.840 1.00 95.81 80 ILE A N 1
ATOM 642 C CA . ILE A 1 80 ? 1.476 7.043 15.372 1.00 95.81 80 ILE A CA 1
ATOM 643 C C . ILE A 1 80 ? 1.484 6.013 14.252 1.00 95.81 80 ILE A C 1
ATOM 645 O O . ILE A 1 80 ? 0.468 5.795 13.586 1.00 95.81 80 ILE A O 1
ATOM 649 N N . TRP A 1 81 ? 2.638 5.403 14.015 1.00 96.44 81 TRP A N 1
ATOM 650 C CA . TRP A 1 81 ? 2.771 4.358 13.012 1.00 96.44 81 TRP A CA 1
ATOM 651 C C . TRP A 1 81 ? 2.536 3.000 13.649 1.00 96.44 81 TRP A C 1
ATOM 653 O O . TRP A 1 81 ? 2.943 2.760 14.780 1.00 96.44 81 TRP A O 1
ATOM 663 N N . HIS A 1 82 ? 1.886 2.113 12.910 1.00 96.12 82 HIS A N 1
ATOM 664 C CA . HIS A 1 82 ? 1.671 0.733 13.322 1.00 96.12 82 HIS A CA 1
ATOM 665 C C . HIS A 1 82 ? 2.507 -0.209 12.465 1.00 96.12 82 HIS A C 1
ATOM 667 O O . HIS A 1 82 ? 3.082 0.203 11.448 1.00 96.12 82 HIS A O 1
ATOM 673 N N . ASP A 1 83 ? 2.543 -1.480 12.862 1.00 92.81 83 ASP A N 1
ATOM 674 C CA . ASP A 1 83 ? 3.149 -2.532 12.052 1.00 92.81 83 ASP A CA 1
ATOM 675 C C . ASP A 1 83 ? 2.638 -2.500 10.606 1.00 92.81 83 ASP A C 1
ATOM 677 O O . ASP A 1 83 ? 1.467 -2.231 10.316 1.00 92.81 83 ASP A O 1
ATOM 681 N N . GLY A 1 84 ? 3.561 -2.768 9.686 1.00 95.38 84 GLY A N 1
ATOM 682 C CA . GLY A 1 84 ? 3.290 -2.841 8.262 1.00 95.38 84 GLY A CA 1
ATOM 683 C C . GLY A 1 84 ? 3.548 -4.230 7.704 1.00 95.38 84 GLY A C 1
ATOM 684 O O . GLY A 1 84 ? 4.245 -5.051 8.296 1.00 95.38 84 GLY A O 1
ATOM 685 N N . PHE A 1 85 ? 3.019 -4.455 6.513 1.00 97.75 85 PHE A N 1
ATOM 686 C CA . PHE A 1 85 ? 3.089 -5.709 5.791 1.00 97.75 85 PHE A CA 1
ATOM 687 C C . PHE A 1 85 ? 3.750 -5.483 4.441 1.00 97.75 85 PHE A C 1
ATOM 689 O O . PHE A 1 85 ? 3.497 -4.481 3.769 1.00 97.75 85 PHE A O 1
ATOM 696 N N . LEU A 1 86 ? 4.587 -6.429 4.031 1.00 98.19 86 LEU A N 1
ATOM 697 C CA . LEU A 1 86 ? 5.086 -6.485 2.667 1.00 98.19 86 LEU A CA 1
ATOM 698 C C . LEU A 1 86 ? 4.240 -7.493 1.902 1.00 98.19 86 LEU A C 1
ATOM 700 O O . LEU A 1 86 ? 4.114 -8.638 2.320 1.00 98.19 86 LEU A O 1
ATOM 704 N N . ILE A 1 87 ? 3.667 -7.056 0.792 1.00 97.81 87 ILE A N 1
ATOM 705 C CA . ILE A 1 87 ? 2.810 -7.855 -0.074 1.00 97.81 87 ILE A CA 1
ATOM 706 C C . ILE A 1 87 ? 3.582 -8.127 -1.361 1.00 97.81 87 ILE A C 1
ATOM 708 O O . ILE A 1 87 ? 4.100 -7.201 -1.991 1.00 97.81 87 ILE A O 1
ATOM 712 N N . GLY A 1 88 ? 3.673 -9.398 -1.733 1.00 97.94 88 GLY A N 1
ATOM 713 C CA . GLY A 1 88 ? 4.258 -9.884 -2.975 1.00 97.94 88 GLY A CA 1
ATOM 714 C C . GLY A 1 88 ? 3.295 -10.811 -3.719 1.00 97.94 88 GLY A C 1
ATOM 715 O O . GLY A 1 88 ? 2.172 -11.053 -3.287 1.00 97.94 88 GLY A O 1
ATOM 716 N N . LYS A 1 89 ? 3.766 -11.399 -4.824 1.00 96.88 89 LYS A N 1
ATOM 717 C CA . LYS A 1 89 ? 2.967 -12.296 -5.684 1.00 96.88 89 LYS A CA 1
ATOM 718 C C . LYS A 1 89 ? 2.337 -13.505 -4.972 1.00 96.88 89 LYS A C 1
ATOM 720 O O . LYS A 1 89 ? 1.387 -14.086 -5.477 1.00 96.88 89 LYS A O 1
ATOM 725 N N . ASN A 1 90 ? 2.875 -13.899 -3.823 1.00 96.56 90 ASN A N 1
ATOM 726 C CA . ASN A 1 90 ? 2.394 -15.048 -3.058 1.00 96.56 90 ASN A CA 1
ATOM 727 C C . ASN A 1 90 ? 1.837 -14.621 -1.689 1.00 96.56 90 ASN A C 1
ATOM 729 O O . ASN A 1 90 ? 2.007 -15.358 -0.722 1.00 96.56 90 ASN A O 1
ATOM 733 N N . GLY A 1 91 ? 1.258 -13.419 -1.595 1.00 97.12 91 GLY A N 1
ATOM 734 C CA . GLY A 1 91 ? 0.732 -12.877 -0.342 1.00 97.12 91 GLY A CA 1
ATOM 735 C C . GLY A 1 91 ? 1.794 -12.147 0.479 1.00 97.12 91 GLY A C 1
ATOM 736 O O . GLY A 1 91 ? 2.637 -11.422 -0.063 1.00 97.12 91 GLY A O 1
ATOM 737 N N . ILE A 1 92 ? 1.753 -12.320 1.799 1.00 97.62 92 ILE A N 1
ATOM 738 C CA . ILE A 1 92 ? 2.638 -11.615 2.736 1.00 97.62 92 ILE A CA 1
ATOM 739 C C . ILE A 1 92 ? 4.069 -12.174 2.691 1.00 97.62 92 ILE A C 1
ATOM 741 O O . ILE A 1 92 ? 4.299 -13.373 2.852 1.00 97.62 92 ILE A O 1
ATOM 745 N N . VAL A 1 93 ? 5.059 -11.294 2.526 1.00 98.12 93 VAL A N 1
ATOM 746 C CA . VAL A 1 93 ? 6.492 -11.632 2.510 1.00 98.12 93 VAL A CA 1
ATOM 747 C C . VAL A 1 93 ? 7.227 -11.029 3.708 1.00 98.12 93 VAL A C 1
ATOM 749 O O . VAL A 1 93 ? 6.814 -10.018 4.271 1.00 98.12 93 VAL A O 1
ATOM 752 N N . LYS A 1 94 ? 8.329 -11.663 4.127 1.00 96.94 94 LYS A N 1
ATOM 753 C CA . LYS A 1 94 ? 9.111 -11.222 5.298 1.00 96.94 94 LYS A CA 1
ATOM 754 C C . LYS A 1 94 ? 10.068 -10.078 4.978 1.00 96.94 94 LYS A C 1
ATOM 756 O O . LYS A 1 94 ? 10.397 -9.290 5.860 1.00 96.94 94 LYS A O 1
ATOM 761 N N . ASP A 1 95 ? 10.546 -10.021 3.743 1.00 96.94 95 ASP A N 1
ATOM 762 C CA . ASP A 1 95 ? 11.630 -9.150 3.321 1.00 96.94 95 ASP A CA 1
ATOM 763 C C . ASP A 1 95 ? 11.486 -8.702 1.862 1.00 96.94 95 ASP A C 1
ATOM 765 O O . ASP A 1 95 ? 10.752 -9.280 1.059 1.00 96.94 95 ASP A O 1
ATOM 769 N N . GLY A 1 96 ? 12.203 -7.626 1.536 1.00 96.38 96 GLY A N 1
ATOM 770 C CA . GLY A 1 96 ? 12.319 -7.079 0.191 1.00 96.38 96 GLY A CA 1
ATOM 771 C C . GLY A 1 96 ? 12.190 -5.557 0.144 1.00 96.38 96 GLY A C 1
ATOM 772 O O . GLY A 1 96 ? 11.951 -4.900 1.156 1.00 96.38 96 GLY A O 1
ATOM 773 N N . VAL A 1 97 ? 12.412 -4.985 -1.042 1.00 96.94 97 VAL A N 1
ATOM 774 C CA . VAL A 1 97 ? 12.405 -3.531 -1.259 1.00 96.94 97 VAL A CA 1
ATOM 775 C C . VAL A 1 97 ? 11.080 -3.125 -1.908 1.00 96.94 97 VAL A C 1
ATOM 777 O O . VAL A 1 97 ? 10.857 -3.508 -3.058 1.00 96.94 97 VAL A O 1
ATOM 780 N N . PRO A 1 98 ? 10.216 -2.355 -1.219 1.00 97.19 98 PRO A N 1
ATOM 781 C CA . PRO A 1 98 ? 8.941 -1.925 -1.780 1.00 97.19 98 PRO A CA 1
ATOM 782 C C . PRO A 1 98 ? 9.126 -0.997 -2.982 1.00 97.19 98 PRO A C 1
ATOM 784 O O . PRO A 1 98 ? 9.907 -0.044 -2.938 1.00 97.19 98 PRO A O 1
ATOM 787 N N . ASP A 1 99 ? 8.367 -1.248 -4.045 1.00 96.12 99 ASP A N 1
ATOM 788 C CA . ASP A 1 99 ? 8.224 -0.302 -5.152 1.00 96.12 99 ASP A CA 1
ATOM 789 C C . ASP A 1 99 ? 7.141 0.742 -4.848 1.00 96.12 99 ASP A C 1
ATOM 791 O O . ASP A 1 99 ? 7.253 1.891 -5.276 1.00 96.12 99 ASP A O 1
ATOM 795 N N . ILE A 1 100 ? 6.117 0.332 -4.092 1.00 95.75 100 ILE A N 1
ATOM 796 C CA . ILE A 1 100 ? 4.951 1.131 -3.711 1.00 95.75 100 ILE A CA 1
ATOM 797 C C . ILE A 1 100 ? 4.794 1.057 -2.192 1.00 95.75 100 ILE A C 1
ATOM 799 O O . ILE A 1 100 ? 4.824 -0.026 -1.609 1.00 95.75 100 ILE A O 1
ATOM 803 N N . TYR A 1 101 ? 4.598 2.204 -1.554 1.00 96.88 101 TYR A N 1
ATOM 804 C CA . TYR A 1 101 ? 4.233 2.328 -0.150 1.00 96.88 101 TYR A CA 1
ATOM 805 C C . TYR A 1 101 ? 2.797 2.828 -0.074 1.00 96.88 101 TYR A C 1
ATOM 807 O O . TYR A 1 101 ? 2.483 3.898 -0.589 1.00 96.88 101 TYR A O 1
ATOM 815 N N . VAL A 1 102 ? 1.930 2.053 0.562 1.00 96.62 102 VAL A N 1
ATOM 816 C CA . VAL A 1 102 ? 0.553 2.426 0.867 1.00 96.62 102 VAL A CA 1
ATOM 817 C C . VAL A 1 102 ? 0.477 2.706 2.355 1.00 96.62 102 VAL A C 1
ATOM 819 O O . VAL A 1 102 ? 0.798 1.845 3.172 1.00 96.62 102 VAL A O 1
ATOM 822 N N . PHE A 1 103 ? 0.027 3.900 2.707 1.00 96.75 103 PHE A N 1
ATOM 823 C CA . PHE A 1 103 ? -0.240 4.296 4.080 1.00 96.75 103 PHE A CA 1
ATOM 824 C C . PHE A 1 103 ? -1.737 4.502 4.235 1.00 96.75 103 PHE A C 1
ATOM 826 O O . PHE A 1 103 ? -2.316 5.278 3.481 1.00 96.75 103 PHE A O 1
ATOM 833 N N . ILE A 1 104 ? -2.358 3.833 5.197 1.00 97.44 104 ILE A N 1
ATOM 834 C CA . ILE A 1 104 ? -3.803 3.904 5.426 1.00 97.44 104 ILE A CA 1
ATOM 835 C C . ILE A 1 104 ? -4.099 4.075 6.917 1.00 97.44 104 ILE A C 1
ATOM 837 O O . ILE A 1 104 ? -3.384 3.547 7.771 1.00 97.44 104 ILE A O 1
ATOM 841 N N . HIS A 1 105 ? -5.152 4.813 7.258 1.00 97.62 105 HIS A N 1
ATOM 842 C CA . HIS A 1 105 ? -5.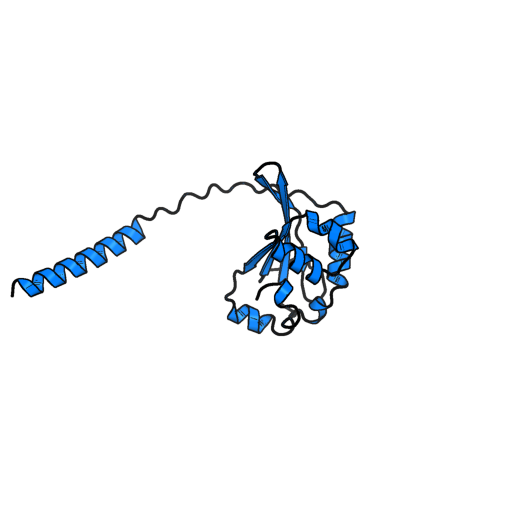550 4.954 8.656 1.00 97.62 105 HIS A CA 1
ATOM 843 C C . HIS A 1 105 ? -5.941 3.587 9.261 1.00 97.62 105 HIS A C 1
ATOM 845 O O . HIS A 1 105 ? -6.742 2.842 8.701 1.00 97.62 105 HIS A O 1
ATOM 851 N N . ALA A 1 106 ? -5.467 3.269 10.466 1.00 96.81 106 ALA A N 1
ATOM 852 C CA . ALA A 1 106 ? -5.669 1.988 11.154 1.00 96.81 106 AL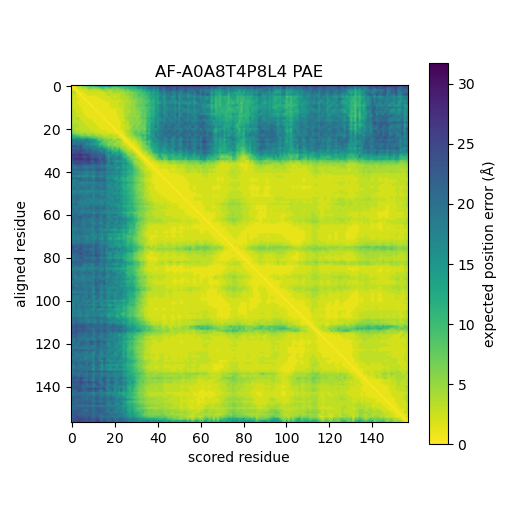A A CA 1
ATOM 853 C C . ALA A 1 106 ? -7.145 1.670 11.474 1.00 96.81 106 ALA A C 1
ATOM 855 O O . ALA A 1 106 ? -7.480 0.538 11.811 1.00 96.81 106 ALA A O 1
ATOM 856 N N . LYS A 1 107 ? -8.046 2.651 11.311 1.00 96.25 107 LYS A N 1
ATOM 857 C CA . LYS A 1 107 ? -9.505 2.482 11.472 1.00 96.25 107 LYS A CA 1
ATOM 858 C C . LYS A 1 107 ? -10.099 1.576 10.392 1.00 96.25 107 LYS A C 1
ATOM 860 O O . LYS A 1 107 ? -11.160 0.999 10.586 1.00 96.25 107 LYS A O 1
ATOM 865 N N . TYR A 1 108 ? -9.414 1.460 9.255 1.00 97.00 108 TYR A N 1
ATOM 866 C CA . TYR A 1 108 ? -9.840 0.616 8.148 1.00 97.00 108 TYR A CA 1
ATOM 867 C C . TYR A 1 108 ? -9.497 -0.858 8.352 1.00 97.00 108 TYR A C 1
ATOM 869 O O . TYR A 1 108 ? -10.077 -1.686 7.664 1.00 97.00 108 TYR A O 1
ATOM 877 N N . ILE A 1 109 ? -8.641 -1.213 9.320 1.00 95.25 109 ILE A N 1
ATOM 878 C CA . ILE A 1 109 ? -8.348 -2.623 9.626 1.00 95.25 109 ILE A CA 1
ATOM 879 C C . ILE A 1 109 ? -9.637 -3.360 10.004 1.00 95.25 109 ILE A C 1
ATOM 881 O O . ILE A 1 109 ? -9.903 -4.444 9.496 1.00 95.25 109 ILE A O 1
ATOM 885 N N . ASP A 1 110 ? -10.484 -2.730 10.819 1.00 92.75 110 ASP A N 1
ATOM 886 C CA . ASP A 1 110 ? -11.746 -3.329 11.256 1.00 92.75 110 ASP A CA 1
ATOM 887 C C . ASP A 1 110 ? -12.759 -3.432 10.092 1.00 92.75 110 ASP A C 1
ATOM 889 O O . ASP A 1 110 ? -13.627 -4.300 10.095 1.00 92.75 110 ASP A O 1
ATOM 893 N N . ARG A 1 111 ? -12.615 -2.607 9.042 1.00 93.06 111 ARG A N 1
ATOM 894 C CA . ARG A 1 111 ? -13.443 -2.670 7.820 1.00 93.06 111 ARG A CA 1
ATOM 895 C C . ARG A 1 111 ? -13.074 -3.821 6.892 1.00 93.06 111 ARG A C 1
ATOM 897 O O . ARG A 1 111 ? -13.933 -4.280 6.143 1.00 93.06 111 ARG A O 1
ATOM 904 N N . LEU A 1 112 ? -11.845 -4.333 6.977 1.00 90.62 112 LEU A N 1
ATOM 905 C CA . LEU A 1 112 ? -11.407 -5.496 6.199 1.00 90.62 112 LEU A CA 1
ATOM 906 C C . LEU A 1 112 ? -12.198 -6.773 6.563 1.00 90.62 112 LEU A C 1
ATOM 908 O O . LEU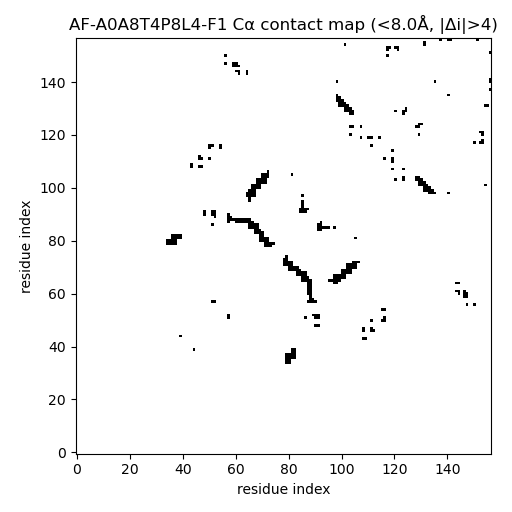 A 1 112 ? -12.122 -7.776 5.859 1.00 90.62 112 LEU A O 1
ATOM 912 N N . TYR A 1 113 ? -12.967 -6.775 7.661 1.00 80.50 113 TYR A N 1
ATOM 913 C CA . TYR A 1 113 ? -13.906 -7.855 8.005 1.00 80.50 113 TYR A CA 1
ATOM 914 C C . TYR A 1 113 ? -15.128 -7.944 7.105 1.00 80.50 113 TYR A C 1
ATOM 916 O O . TYR A 1 113 ? -15.697 -9.026 6.982 1.00 80.50 113 TYR A O 1
ATOM 924 N N . GLU A 1 114 ? -15.521 -6.838 6.486 1.00 86.88 114 GLU A N 1
ATOM 925 C CA . GLU A 1 114 ? -16.825 -6.718 5.840 1.00 86.88 114 GLU A CA 1
ATOM 926 C C . GLU A 1 114 ? -16.722 -6.654 4.313 1.00 86.88 114 GLU A C 1
ATOM 928 O O . GLU A 1 114 ? -17.722 -6.884 3.636 1.00 86.88 114 GLU A O 1
ATOM 933 N N . ARG A 1 115 ? -15.547 -6.298 3.777 1.00 88.19 115 ARG A N 1
ATOM 934 C CA . ARG A 1 115 ? -15.337 -5.933 2.367 1.00 88.19 115 ARG A CA 1
ATOM 935 C C . ARG A 1 115 ? -13.965 -6.371 1.864 1.00 88.19 115 ARG A C 1
ATOM 937 O O . ARG A 1 115 ? -13.071 -6.644 2.667 1.00 88.19 115 ARG A O 1
ATOM 944 N N . ASP A 1 116 ? -13.794 -6.408 0.546 1.00 90.06 116 ASP A N 1
ATOM 945 C CA . ASP A 1 116 ? -12.498 -6.666 -0.077 1.00 90.06 116 ASP A CA 1
ATOM 946 C C . ASP A 1 116 ? -11.512 -5.509 0.156 1.00 90.06 116 ASP A C 1
ATOM 948 O O . ASP A 1 116 ? -11.880 -4.368 0.458 1.00 90.06 116 ASP A O 1
ATOM 952 N N . LEU A 1 117 ? -10.220 -5.810 0.002 1.00 91.56 117 LEU A N 1
ATOM 953 C CA . LEU A 1 117 ? -9.160 -4.835 0.233 1.00 91.56 117 LEU A CA 1
ATOM 954 C C . LEU A 1 117 ? -9.299 -3.606 -0.677 1.00 91.56 117 LEU A C 1
ATOM 956 O O . LEU A 1 117 ? -9.066 -2.489 -0.217 1.00 91.56 117 LEU A O 1
ATOM 960 N N . CYS A 1 118 ? -9.674 -3.783 -1.948 1.00 92.62 118 CYS A N 1
ATOM 961 C CA . CYS A 1 118 ? -9.728 -2.671 -2.891 1.00 92.62 118 CYS A CA 1
ATOM 962 C C . CYS A 1 118 ? -10.883 -1.715 -2.576 1.00 92.62 118 CYS A C 1
ATOM 964 O O . CYS A 1 118 ? -10.680 -0.500 -2.600 1.00 92.62 118 CYS A O 1
ATOM 966 N N . GLU A 1 119 ? -12.063 -2.223 -2.214 1.00 93.62 119 GLU A N 1
ATOM 967 C CA . GLU A 1 119 ? -13.170 -1.398 -1.722 1.00 93.62 119 GLU A CA 1
ATOM 968 C C . GLU A 1 119 ? -12.757 -0.566 -0.505 1.00 93.62 119 GLU A C 1
ATOM 970 O O . GLU A 1 119 ? -12.997 0.645 -0.471 1.00 93.62 119 GLU A O 1
ATOM 975 N N . VAL A 1 120 ? -12.079 -1.181 0.470 1.00 95.31 120 VAL A N 1
ATOM 976 C CA . VAL A 1 120 ? -11.594 -0.480 1.669 1.00 95.31 120 VAL A CA 1
ATOM 977 C C . VAL A 1 120 ? -10.556 0.588 1.315 1.00 95.31 120 VAL A C 1
ATOM 979 O O . VAL A 1 120 ? -10.615 1.703 1.837 1.00 95.31 120 VAL A O 1
ATOM 982 N N . MET A 1 121 ? -9.630 0.293 0.400 1.00 95.12 121 MET A N 1
ATOM 983 C CA . MET A 1 121 ? -8.642 1.265 -0.079 1.00 95.12 121 MET A CA 1
ATOM 984 C C . MET A 1 121 ? -9.300 2.432 -0.822 1.00 95.12 121 MET A C 1
ATOM 986 O O . MET A 1 121 ? -8.927 3.586 -0.610 1.00 95.12 121 MET A O 1
ATOM 990 N N . ASN A 1 122 ? -10.302 2.159 -1.657 1.00 94.12 122 ASN A N 1
ATOM 991 C CA . ASN A 1 122 ? -11.053 3.184 -2.376 1.00 94.12 122 ASN A CA 1
ATOM 992 C C . ASN A 1 122 ? -11.845 4.080 -1.417 1.00 94.12 122 ASN A C 1
ATOM 994 O O . ASN A 1 122 ? -11.839 5.302 -1.578 1.00 94.12 122 ASN A O 1
ATOM 998 N N . GLU A 1 123 ? -12.464 3.502 -0.384 1.00 95.69 123 GLU A N 1
ATOM 999 C CA . GLU A 1 123 ? -13.120 4.264 0.679 1.00 95.69 123 GLU A CA 1
ATOM 1000 C C . GLU A 1 123 ? -12.110 5.147 1.425 1.00 95.69 123 GLU A C 1
ATOM 1002 O O . GLU A 1 123 ? -12.347 6.342 1.597 1.00 95.69 123 GLU A O 1
ATOM 1007 N N . ALA A 1 124 ? -10.964 4.602 1.837 1.00 96.81 124 ALA A N 1
ATOM 1008 C CA . ALA A 1 124 ? -9.933 5.369 2.534 1.00 96.81 124 ALA A CA 1
ATOM 1009 C C . ALA A 1 124 ? -9.378 6.514 1.678 1.00 96.81 124 ALA A C 1
ATOM 1011 O O . ALA A 1 124 ? -9.222 7.635 2.157 1.00 96.81 124 ALA A O 1
ATOM 1012 N N . LYS A 1 125 ? -9.153 6.263 0.386 1.00 95.25 125 LYS A N 1
ATOM 1013 C CA . LYS A 1 125 ? -8.732 7.273 -0.588 1.00 95.25 125 LYS A CA 1
ATOM 1014 C C . LYS A 1 125 ? -9.761 8.390 -0.742 1.00 95.25 125 LYS A C 1
ATOM 1016 O O . LYS A 1 125 ? -9.384 9.557 -0.766 1.00 95.25 125 LYS A O 1
ATOM 1021 N N . ALA A 1 126 ? -11.046 8.043 -0.831 1.00 95.56 126 ALA A N 1
ATOM 1022 C CA . ALA A 1 126 ? -12.132 9.015 -0.939 1.00 95.56 126 ALA A CA 1
ATOM 1023 C C . ALA A 1 126 ? -12.269 9.898 0.313 1.00 95.56 126 ALA A C 1
ATOM 1025 O O . ALA A 1 126 ? -12.714 11.037 0.205 1.00 95.56 126 ALA A O 1
ATOM 1026 N N . ASN A 1 127 ? -11.863 9.387 1.479 1.00 97.44 127 ASN A N 1
ATOM 1027 C CA . ASN A 1 127 ? -11.856 10.117 2.748 1.00 97.44 127 ASN A CA 1
ATOM 1028 C C . ASN A 1 127 ? -10.522 10.823 3.055 1.00 97.44 127 ASN A C 1
ATOM 1030 O O . ASN A 1 127 ? -10.361 11.342 4.154 1.00 97.44 127 ASN A O 1
ATOM 1034 N N . GLU A 1 128 ? -9.564 10.838 2.120 1.00 96.56 128 GLU A N 1
ATOM 1035 C CA . GLU A 1 128 ? -8.214 11.398 2.325 1.00 96.56 128 GLU A CA 1
ATOM 1036 C C . GLU A 1 128 ? -7.425 10.728 3.475 1.00 96.56 128 GLU A C 1
ATOM 1038 O O . GLU A 1 128 ? -6.445 11.267 3.986 1.00 96.56 128 GLU A O 1
ATOM 1043 N N . ASP A 1 129 ? -7.807 9.505 3.844 1.00 97.38 129 ASP A N 1
ATOM 1044 C CA . ASP A 1 129 ? -7.187 8.692 4.896 1.00 97.38 129 ASP A CA 1
ATOM 1045 C C . ASP A 1 129 ? -6.182 7.666 4.343 1.00 97.38 129 ASP A C 1
ATOM 1047 O O . ASP A 1 129 ? -5.814 6.690 5.011 1.00 97.38 129 ASP A O 1
ATOM 1051 N N . MET A 1 130 ? -5.772 7.857 3.089 1.00 96.00 130 MET A N 1
ATOM 1052 C CA . MET A 1 130 ? -4.810 7.012 2.403 1.00 96.00 130 MET A CA 1
ATOM 1053 C C . MET A 1 130 ? -3.812 7.859 1.619 1.00 96.00 130 MET A C 1
ATOM 1055 O O . MET A 1 130 ? -4.185 8.797 0.916 1.00 96.00 130 MET A O 1
ATOM 1059 N N . ALA A 1 131 ? -2.542 7.478 1.685 1.00 95.88 131 ALA A N 1
ATOM 1060 C CA . ALA A 1 131 ? -1.478 8.027 0.862 1.00 95.88 131 ALA A CA 1
ATOM 1061 C C . ALA A 1 131 ? -0.736 6.899 0.143 1.00 95.88 131 ALA A C 1
ATOM 1063 O O . ALA A 1 131 ? -0.539 5.816 0.694 1.00 95.88 131 ALA A O 1
ATOM 1064 N N . ILE A 1 132 ? -0.309 7.169 -1.090 1.00 95.19 132 ILE A N 1
ATOM 1065 C CA . ILE A 1 132 ? 0.525 6.262 -1.876 1.00 95.19 132 ILE A CA 1
ATOM 1066 C C . ILE A 1 132 ? 1.813 6.994 -2.227 1.00 95.19 132 ILE A C 1
ATOM 1068 O O . ILE A 1 132 ? 1.782 8.068 -2.830 1.00 95.19 132 ILE A O 1
ATOM 1072 N N . GLU A 1 133 ? 2.942 6.389 -1.883 1.00 95.19 133 GLU A N 1
ATOM 1073 C CA . GLU A 1 133 ? 4.268 6.871 -2.243 1.00 95.19 133 GLU A CA 1
ATOM 1074 C C . GLU A 1 133 ? 5.010 5.825 -3.074 1.00 95.19 133 GLU A C 1
ATOM 1076 O O . GLU A 1 133 ? 4.822 4.618 -2.934 1.00 95.19 133 GLU A O 1
ATOM 1081 N N . THR A 1 134 ? 5.884 6.294 -3.959 1.00 94.38 134 THR A N 1
ATOM 1082 C CA . THR A 1 134 ? 6.730 5.439 -4.792 1.00 94.38 134 THR A CA 1
ATOM 1083 C C . THR A 1 134 ? 8.112 6.053 -4.919 1.00 94.38 134 THR A C 1
ATOM 1085 O O . THR A 1 134 ? 8.262 7.262 -5.099 1.00 94.38 134 THR A O 1
ATOM 1088 N N . THR A 1 135 ? 9.133 5.201 -4.878 1.00 89.25 135 THR A N 1
ATOM 1089 C CA . THR A 1 135 ? 10.519 5.583 -5.189 1.00 89.25 135 THR A CA 1
ATOM 1090 C C . THR A 1 135 ? 10.834 5.452 -6.683 1.00 89.25 135 THR A C 1
ATOM 1092 O O . THR A 1 135 ? 11.878 5.902 -7.156 1.00 89.25 135 THR A O 1
ATOM 1095 N N . ARG A 1 136 ? 9.935 4.827 -7.451 1.00 90.12 136 ARG A N 1
ATOM 1096 C CA . ARG A 1 136 ? 10.048 4.588 -8.892 1.00 90.12 136 ARG A CA 1
ATOM 1097 C C . ARG A 1 136 ? 9.224 5.607 -9.672 1.00 90.12 136 ARG A C 1
ATOM 1099 O O . ARG A 1 136 ? 8.170 6.059 -9.225 1.00 90.12 136 ARG A O 1
ATOM 1106 N N . ASN A 1 137 ? 9.670 5.931 -10.886 1.00 92.50 137 ASN A N 1
ATOM 1107 C CA . ASN A 1 137 ? 8.859 6.747 -11.786 1.00 92.50 137 ASN A CA 1
ATOM 1108 C C . ASN A 1 137 ? 7.588 5.988 -12.222 1.00 92.50 137 ASN A C 1
ATOM 1110 O O . ASN A 1 137 ? 7.584 4.757 -12.313 1.00 92.50 137 ASN A O 1
ATOM 1114 N N . LYS A 1 138 ? 6.520 6.735 -12.523 1.00 90.12 138 LYS A N 1
ATOM 1115 C CA . LYS A 1 138 ? 5.199 6.171 -12.852 1.00 90.12 138 LYS A CA 1
ATOM 1116 C C . LYS A 1 138 ? 5.215 5.240 -14.066 1.00 90.12 138 LYS A C 1
ATOM 1118 O O . LYS A 1 138 ? 4.540 4.224 -14.052 1.00 90.12 138 LYS A O 1
ATOM 1123 N N . GLY A 1 139 ? 6.013 5.539 -15.094 1.00 92.50 139 GLY A N 1
ATOM 1124 C CA . GLY A 1 139 ? 6.098 4.698 -16.294 1.00 92.50 139 GLY A CA 1
ATOM 1125 C C . GLY A 1 139 ? 6.702 3.317 -16.019 1.00 92.50 139 GLY A C 1
ATOM 1126 O O . GLY A 1 139 ? 6.198 2.315 -16.519 1.00 92.50 139 GLY A O 1
ATOM 1127 N N . ILE A 1 140 ? 7.747 3.253 -15.184 1.00 93.38 140 ILE A N 1
ATOM 1128 C CA . ILE A 1 140 ? 8.351 1.991 -14.735 1.00 93.38 140 ILE A CA 1
ATOM 1129 C C . ILE A 1 140 ? 7.353 1.201 -13.892 1.00 93.38 140 ILE A C 1
ATOM 1131 O O . ILE A 1 140 ? 7.238 -0.008 -14.089 1.00 93.38 140 ILE A O 1
ATOM 1135 N N . LEU A 1 141 ? 6.627 1.866 -12.985 1.00 94.06 141 LEU A N 1
ATOM 1136 C CA . LEU A 1 141 ? 5.577 1.206 -12.210 1.00 94.06 141 LEU A CA 1
ATOM 1137 C C . LEU A 1 141 ? 4.492 0.637 -13.118 1.00 94.06 141 LEU A C 1
ATOM 1139 O O . LEU A 1 141 ? 4.230 -0.554 -13.037 1.00 94.06 141 LEU A O 1
ATOM 1143 N N . LEU A 1 142 ? 3.935 1.439 -14.026 1.00 93.62 142 LEU A N 1
ATOM 1144 C CA . LEU A 1 142 ? 2.873 1.012 -14.935 1.00 93.62 142 LEU A CA 1
ATOM 1145 C C . LEU A 1 142 ? 3.294 -0.189 -15.792 1.00 93.62 142 LEU A C 1
ATOM 1147 O O . LEU A 1 142 ? 2.522 -1.124 -15.976 1.00 93.62 142 LEU A O 1
ATOM 1151 N N . ALA A 1 143 ? 4.533 -0.192 -16.291 1.00 95.00 143 ALA A N 1
ATOM 1152 C CA . ALA A 1 143 ? 5.064 -1.322 -17.047 1.00 95.00 143 ALA A CA 1
ATOM 1153 C C . ALA A 1 143 ? 5.211 -2.579 -16.171 1.00 95.00 143 ALA A C 1
ATOM 1155 O O . ALA A 1 143 ? 4.773 -3.662 -16.564 1.00 95.00 143 ALA A O 1
ATOM 1156 N N . LYS A 1 144 ? 5.804 -2.435 -14.977 1.00 95.75 144 LYS A N 1
ATOM 1157 C CA . LYS A 1 144 ? 6.048 -3.541 -14.040 1.00 95.75 144 LYS A CA 1
ATOM 1158 C C . LYS A 1 144 ? 4.745 -4.141 -13.502 1.00 95.75 144 LYS A C 1
ATOM 1160 O O . LYS A 1 144 ? 4.638 -5.356 -13.404 1.00 95.75 144 LYS A O 1
ATOM 1165 N N . TYR A 1 145 ? 3.767 -3.295 -13.198 1.00 96.00 145 TYR A N 1
ATOM 1166 C CA . TYR A 1 145 ? 2.467 -3.637 -12.622 1.00 96.00 145 TYR A CA 1
ATOM 1167 C C . TYR A 1 145 ? 1.353 -3.714 -13.678 1.00 96.00 145 TYR A C 1
ATOM 1169 O O . TYR A 1 145 ? 0.176 -3.603 -13.356 1.00 96.00 145 TYR A O 1
ATOM 1177 N N . SER A 1 146 ? 1.708 -3.938 -14.946 1.00 95.44 146 SER A N 1
ATOM 1178 C CA . SER A 1 146 ? 0.745 -4.016 -16.055 1.00 95.44 146 SER A CA 1
ATOM 1179 C C . SER A 1 146 ? -0.273 -5.157 -15.921 1.00 95.44 146 SER A C 1
ATOM 1181 O O . SER A 1 146 ? -1.367 -5.052 -16.466 1.00 95.44 146 SER A O 1
ATOM 1183 N N . GLY A 1 147 ? 0.048 -6.215 -15.169 1.00 95.38 147 GLY A N 1
ATOM 1184 C CA . GLY A 1 147 ? -0.920 -7.258 -14.808 1.00 95.38 147 GLY A CA 1
ATOM 1185 C C . GLY A 1 147 ? -2.034 -6.747 -13.892 1.00 95.38 147 GLY A C 1
ATOM 1186 O O . GLY A 1 147 ? -3.165 -7.180 -14.015 1.00 95.38 147 GLY A O 1
ATOM 1187 N N . MET A 1 148 ? -1.749 -5.751 -13.050 1.00 95.00 148 MET A N 1
ATOM 1188 C CA . MET A 1 148 ? -2.682 -5.212 -12.055 1.00 95.00 148 MET A CA 1
ATOM 1189 C C . MET A 1 148 ? -3.484 -4.004 -12.565 1.00 95.00 148 MET A C 1
ATOM 1191 O O . MET A 1 148 ? -3.961 -3.197 -11.768 1.00 95.00 148 MET A O 1
ATOM 1195 N N . LEU A 1 149 ? -3.617 -3.819 -13.883 1.00 93.19 149 LEU A N 1
ATOM 1196 C CA . LEU A 1 149 ? -4.317 -2.654 -14.444 1.00 93.19 149 LEU A CA 1
ATOM 1197 C C . LEU A 1 149 ? -5.795 -2.591 -14.041 1.00 93.19 149 LEU A C 1
ATOM 1199 O O . LEU A 1 149 ? -6.325 -1.489 -13.883 1.00 93.19 149 LEU A O 1
ATOM 1203 N N . GLU A 1 150 ? -6.436 -3.742 -13.834 1.00 92.88 150 GLU A N 1
ATOM 1204 C CA . GLU A 1 150 ? -7.812 -3.829 -13.326 1.00 92.88 150 GLU A CA 1
ATOM 1205 C C . GLU A 1 150 ? -7.916 -3.331 -11.873 1.00 92.88 150 GLU A C 1
ATOM 1207 O O . GLU A 1 150 ? -8.932 -2.769 -11.476 1.00 92.88 150 GLU A O 1
ATOM 1212 N N . HIS A 1 151 ? -6.814 -3.399 -11.119 1.00 92.50 151 HIS A N 1
ATOM 1213 C CA . HIS A 1 151 ? -6.699 -2.964 -9.723 1.00 92.50 151 HIS A CA 1
ATOM 1214 C C . HIS A 1 151 ? -5.965 -1.621 -9.556 1.00 92.50 151 HIS A C 1
ATOM 1216 O O . HIS A 1 151 ? -5.581 -1.243 -8.445 1.00 92.50 151 HIS A O 1
ATOM 1222 N N . LYS A 1 152 ? -5.754 -0.864 -10.643 1.00 88.44 152 LYS A N 1
ATOM 1223 C CA . LYS A 1 152 ? -5.006 0.410 -10.606 1.00 88.44 152 LYS A CA 1
ATOM 1224 C C . LYS A 1 152 ? -5.591 1.418 -9.613 1.00 88.44 152 LYS A C 1
ATOM 1226 O O . LYS A 1 152 ? -4.869 2.246 -9.062 1.00 88.44 152 LYS A O 1
ATOM 1231 N N . GLU A 1 153 ? -6.905 1.382 -9.397 1.00 86.81 153 GLU A N 1
ATOM 1232 C CA . GLU A 1 153 ? -7.596 2.387 -8.587 1.00 86.81 153 GLU A CA 1
ATOM 1233 C C . GLU A 1 153 ? -7.245 2.263 -7.101 1.00 86.81 153 GLU A C 1
ATOM 1235 O O . GLU A 1 153 ? -7.062 3.301 -6.450 1.00 86.81 153 GLU A O 1
ATOM 1240 N N . CYS A 1 154 ? -7.013 1.027 -6.633 1.00 88.06 154 CYS A N 1
ATOM 1241 C CA . CYS A 1 154 ? -6.625 0.722 -5.257 1.00 88.06 154 CYS A CA 1
ATOM 1242 C C . CYS A 1 154 ? -5.189 1.199 -4.956 1.00 88.06 154 CYS A C 1
ATOM 1244 O O . CYS A 1 154 ? -4.923 1.727 -3.881 1.00 88.06 154 CYS A O 1
ATOM 1246 N N . PHE A 1 155 ? -4.261 1.061 -5.915 1.00 85.38 155 PHE A N 1
ATOM 1247 C CA . PHE A 1 155 ? -2.816 1.257 -5.692 1.00 85.38 155 PHE A CA 1
ATOM 1248 C C . PHE A 1 155 ? -2.195 2.478 -6.400 1.00 85.38 155 PHE A C 1
ATOM 1250 O O . PHE A 1 155 ? -1.020 2.770 -6.187 1.00 85.38 155 PHE A O 1
ATOM 1257 N N . GLY A 1 156 ? -2.962 3.220 -7.206 1.00 75.19 156 GLY A N 1
ATOM 1258 C CA . GLY A 1 156 ? -2.641 4.579 -7.671 1.00 75.19 156 GLY A CA 1
ATOM 1259 C C . GLY A 1 156 ? -1.461 4.740 -8.638 1.00 75.19 156 GLY A C 1
ATOM 1260 O O . GLY A 1 156 ? -0.843 5.811 -8.639 1.00 75.19 156 GLY A O 1
ATOM 1261 N N . PHE A 1 157 ? -1.155 3.726 -9.452 1.00 72.75 157 PHE A N 1
ATOM 1262 C CA . PHE A 1 157 ? -0.142 3.789 -10.518 1.00 72.75 157 PHE A CA 1
ATOM 1263 C C . PHE A 1 157 ? -0.723 4.084 -11.908 1.00 72.75 157 PHE A C 1
ATOM 1265 O O . PHE A 1 157 ? -1.900 3.745 -12.169 1.00 72.75 157 PHE A O 1
#

Solvent-accessible surface area (backbone atoms only — not comparable to full-atom values): 9064 Å² total; per-residue (Å²): 115,76,74,60,57,53,55,54,52,52,53,52,50,52,53,50,51,53,51,47,54,68,71,66,59,73,74,77,81,75,75,80,72,82,78,65,68,47,76,68,54,70,70,60,49,53,48,52,50,53,46,50,62,71,35,74,63,30,82,32,39,34,87,87,46,28,38,31,44,31,30,30,48,69,63,86,92,43,80,39,35,36,60,64,45,38,37,33,39,83,25,80,45,96,75,83,76,59,52,35,38,39,39,34,44,51,77,50,62,73,49,52,78,81,46,57,64,52,62,53,40,44,53,31,46,75,69,70,41,43,50,75,48,61,90,58,60,62,69,61,48,41,63,61,40,52,65,32,59,92,52,27,79,53,70,73,98

Nearest PDB structures (foldseek):
  3bn8-assembly2_B-2  TM=4.559E-01  e=2.631E-02  Archaeoglobus fulgidus DSM 4304
  3cnu-assembly1_A-2  TM=4.824E-01  e=7.493E-02  Archaeoglobus fulgidus DSM 4304
  3wld-assembly1_A  TM=2.919E-01  e=3.331E+00  Gallus gallus
  7ugt-assembly1_A  TM=2.851E-01  e=6.840E+00  Aequorea victoria
  4ik1-assembly1_A  TM=2.774E-01  e=6.840E+00  Entacmaea quadricolor

Radius of gyration: 22.8 Å; Cα contacts (8 Å, |Δi|>4): 204; chains: 1; bounding box: 45×66×47 Å

Mean predicted aligned error: 7.59 Å

Secondary structure (DSSP, 8-state):
-HHHHHHHHHHHHHHHHHHHHHHH-PPP--------EEPPPHHHHHHHHHHHHT-THHHHS-TT--EEEEEEEEETTEEEEEEEEEEETTEEESS---SEEEEEEGGGTGGGGTS-HHHHHHHHHHTT-EEEEESS-HHHHHHHTGGGGGGHHHH--

Sequence (157 aa):
MKKRYFIVALFAALILAGFLYLYLGEEPERTSVQIEVVPLNQEKIEKVVSVVDESEFISDMPSNGIISLRFYSFEGNERIWHDGFLIGKNGIVKDGVPDIYVFIHAKYIDRLYERDLCEVMNEAKANEDMAIETTRNKGILLAKYSGMLEHKECFGF

pLDDT: mean 92.13, std 7.51, range [60.97, 98.19]

Foldseek 3Di:
DVVVVVVVVVVVVVVVVVVVVVVPPDDPPPPPDPAAAAEDDPVLVVLQQVLQQPAPLLCLFFQQAKEKEWEWEDDDNDIHTYDIFIQGSRTTDDDDDHQKYKYAYPVLSVVSVPDHQQVSLLVRVVVVRMDMDGPDDPVVVCVNSVSCPVSCSSRPD